Protein AF-A0A6G1LG54-F1 (afdb_monomer_lite)

pLDDT: mean 80.65, std 15.31, range [46.53, 98.25]

Radius of gyration: 38.91 Å; chains: 1; bounding box: 52×24×126 Å

Secondary structure (DSSP, 8-state):
------------------TTSPPPHHHHHHHHHHHHHHHHHHHHHHHHHHHHHHHHHHHHHHHHHHHHHHHHHHHHHHHHHTT--S-TTTHHHHHHHHT-

Foldseek 3Di:
DDDPDDDDPPDPDPPCPPPPPDDDPVVVVVVVVVVVVVVVVVVVVVVVVVVVVVVVVVVVVVVVVVVVVVVVVVVQVVCVVVVCHPDPVNVVVVVVVVVD

Sequence (100 aa):
MEPQDHPNRDLPAASQHDHYALPPPEQLKVIKTKQDEQARKIRERRAAEAETDETADSTAQSHAAEVIQRNYRGYRSRRAMKGYGLDPSTRWIEAVKEGR

Organism: NCBI:txid161662

Structure (mmCIF, N/CA/C/O backbone):
data_AF-A0A6G1LG54-F1
#
_entry.id   AF-A0A6G1LG54-F1
#
loop_
_atom_site.group_PDB
_atom_site.id
_atom_site.type_symbol
_atom_site.label_atom_id
_atom_site.label_alt_id
_atom_site.label_comp_id
_atom_site.label_asym_id
_atom_site.label_entity_id
_atom_site.label_s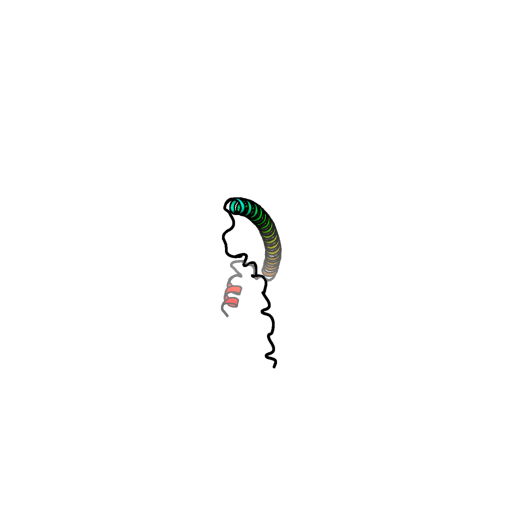eq_id
_atom_site.pdbx_PDB_ins_code
_atom_site.Cartn_x
_atom_site.Cartn_y
_atom_site.Cartn_z
_atom_site.occupancy
_atom_site.B_iso_or_equiv
_atom_site.auth_seq_id
_atom_site.auth_comp_id
_atom_site.auth_asym_id
_atom_site.auth_atom_id
_atom_site.pdbx_PDB_model_num
ATOM 1 N N . MET A 1 1 ? 8.079 -19.222 90.796 1.00 48.50 1 MET A N 1
ATOM 2 C CA . MET A 1 1 ? 7.262 -18.118 90.252 1.00 48.50 1 MET A CA 1
ATOM 3 C C . MET A 1 1 ? 8.196 -17.321 89.366 1.00 48.50 1 MET A C 1
ATOM 5 O O . MET A 1 1 ? 9.238 -16.929 89.856 1.00 48.50 1 MET A O 1
ATOM 9 N N . GLU A 1 2 ? 7.987 -17.221 88.060 1.00 46.53 2 GLU A N 1
ATOM 10 C CA . GLU A 1 2 ? 6.699 -16.974 87.404 1.00 46.53 2 GLU A CA 1
ATOM 11 C C . GLU A 1 2 ? 6.753 -17.458 85.936 1.00 46.53 2 GLU A C 1
ATOM 13 O O . GLU A 1 2 ? 7.723 -17.143 85.239 1.00 46.53 2 GLU A O 1
ATOM 18 N N . PRO A 1 3 ? 5.789 -18.270 85.462 1.00 56.38 3 PRO A N 1
ATOM 19 C CA . PRO A 1 3 ? 5.696 -18.621 84.048 1.00 56.38 3 PRO A CA 1
ATOM 20 C C . PRO A 1 3 ? 5.264 -17.379 83.259 1.00 56.38 3 PRO A C 1
ATOM 22 O O . PRO A 1 3 ? 4.272 -16.742 83.596 1.00 56.38 3 PRO A O 1
ATOM 25 N N . GLN A 1 4 ? 6.029 -17.017 82.231 1.00 51.00 4 GLN A N 1
ATOM 26 C CA . GLN A 1 4 ? 5.738 -15.863 81.379 1.00 51.00 4 GLN A CA 1
ATOM 27 C C . GLN A 1 4 ? 4.552 -16.184 80.459 1.00 51.00 4 GLN A C 1
ATOM 29 O O . GLN A 1 4 ? 4.726 -16.733 79.368 1.00 51.00 4 GLN A O 1
ATOM 34 N N . ASP A 1 5 ? 3.352 -15.860 80.931 1.00 59.69 5 ASP A N 1
ATOM 35 C CA . ASP A 1 5 ? 2.097 -15.929 80.189 1.00 59.69 5 ASP A CA 1
ATOM 36 C C . ASP A 1 5 ? 2.065 -14.784 79.164 1.00 59.69 5 ASP A C 1
ATOM 38 O O . ASP A 1 5 ? 1.929 -13.609 79.511 1.00 59.69 5 ASP A O 1
ATOM 42 N N . HIS A 1 6 ? 2.288 -15.111 77.891 1.00 57.12 6 HIS A N 1
ATOM 43 C CA . HIS A 1 6 ? 2.200 -14.133 76.810 1.00 57.12 6 HIS A CA 1
ATOM 44 C C . HIS A 1 6 ? 0.759 -14.136 76.285 1.00 57.12 6 HIS A C 1
ATOM 46 O O . HIS A 1 6 ? 0.296 -15.181 75.821 1.00 57.12 6 HIS A O 1
ATOM 52 N N . PRO A 1 7 ? 0.037 -13.001 76.341 1.00 56.78 7 PRO A N 1
ATOM 53 C CA . PRO A 1 7 ? -1.381 -12.959 76.026 1.00 56.78 7 PRO A CA 1
ATOM 54 C C . PRO A 1 7 ? -1.614 -13.320 74.560 1.00 56.78 7 PRO A C 1
ATOM 56 O O . PRO A 1 7 ? -0.992 -12.760 73.653 1.00 56.78 7 PRO A O 1
ATOM 59 N N . ASN A 1 8 ? -2.532 -14.264 74.357 1.00 57.47 8 ASN A N 1
ATOM 60 C CA . ASN A 1 8 ? -3.028 -14.690 73.059 1.00 57.47 8 ASN A CA 1
ATOM 61 C C . ASN A 1 8 ? -3.484 -13.449 72.276 1.00 57.47 8 ASN A C 1
ATOM 63 O O . ASN A 1 8 ? -4.443 -12.773 72.647 1.00 57.47 8 ASN A O 1
ATOM 67 N N . ARG A 1 9 ? -2.726 -13.084 71.240 1.00 52.97 9 ARG A N 1
ATOM 68 C CA . ARG A 1 9 ? -3.039 -11.941 70.387 1.00 52.97 9 ARG A CA 1
ATOM 69 C C . ARG A 1 9 ? -4.150 -12.388 69.452 1.00 52.97 9 ARG A C 1
ATOM 71 O O . ARG A 1 9 ? -3.863 -12.979 68.415 1.00 52.97 9 ARG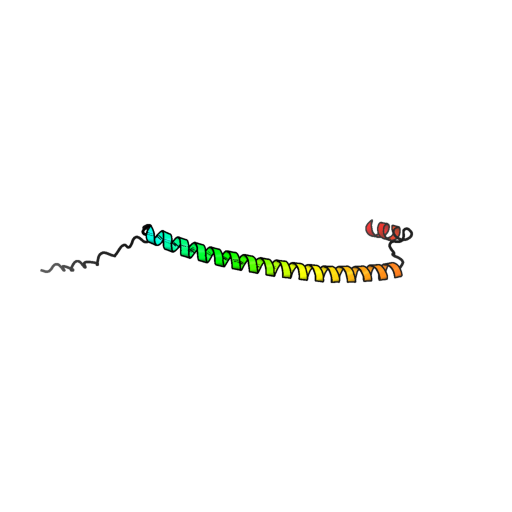 A O 1
ATOM 78 N N . ASP A 1 10 ? -5.392 -12.108 69.833 1.00 57.25 10 ASP A N 1
ATOM 79 C CA . ASP A 1 10 ? -6.561 -12.253 68.971 1.00 57.25 10 ASP A CA 1
ATOM 80 C C . ASP A 1 10 ? -6.334 -11.438 67.689 1.00 57.25 10 ASP A C 1
ATOM 82 O O . ASP A 1 10 ? -6.505 -10.217 67.638 1.00 57.25 10 ASP A O 1
ATOM 86 N N . LEU A 1 11 ? -5.855 -12.115 66.645 1.00 55.88 11 LEU A N 1
ATOM 87 C CA . LEU A 1 11 ? -5.786 -11.565 65.302 1.00 55.88 11 LEU A CA 1
ATOM 88 C C . LEU A 1 11 ? -7.235 -11.366 64.837 1.00 55.88 11 LEU A C 1
ATOM 90 O O . LEU A 1 11 ? -8.000 -12.335 64.857 1.00 55.88 11 LEU A O 1
ATOM 94 N N . PRO A 1 12 ? -7.647 -10.152 64.421 1.00 54.09 12 PRO A N 1
ATOM 95 C CA . PRO A 1 12 ? -8.989 -9.958 63.896 1.00 54.09 12 PRO A CA 1
ATOM 96 C C . PRO A 1 12 ? -9.152 -10.871 62.683 1.00 54.09 12 PRO A C 1
ATOM 98 O O . PRO A 1 12 ? -8.332 -10.828 61.764 1.00 54.09 12 PRO A O 1
ATOM 101 N N . ALA A 1 13 ? -10.178 -11.727 62.720 1.00 54.88 13 ALA A N 1
ATOM 102 C CA . ALA A 1 13 ? -10.511 -12.662 61.656 1.00 54.88 13 ALA A CA 1
ATOM 103 C C . ALA A 1 13 ? -10.471 -11.925 60.313 1.00 54.88 13 ALA A C 1
ATOM 105 O O . ALA A 1 13 ? -11.284 -11.034 60.056 1.00 54.88 13 ALA A O 1
ATOM 106 N N . ALA A 1 14 ? -9.466 -12.244 59.497 1.00 49.53 14 ALA A N 1
ATOM 107 C CA . ALA A 1 14 ? -9.285 -11.639 58.193 1.00 49.53 14 ALA A CA 1
ATOM 108 C C . ALA A 1 14 ? -10.595 -11.793 57.414 1.00 49.53 14 ALA A C 1
ATOM 110 O O . ALA A 1 14 ? -11.085 -12.908 57.240 1.00 49.53 14 ALA A O 1
ATOM 111 N N . SER A 1 15 ? -11.170 -10.668 56.984 1.00 57.78 15 SER A N 1
ATOM 112 C CA . SER A 1 15 ? -12.304 -10.636 56.064 1.00 57.78 15 SER A CA 1
ATOM 113 C C . SER A 1 15 ? -11.860 -11.300 54.763 1.00 57.78 15 SER A C 1
ATOM 115 O O . SER A 1 15 ? -11.262 -10.669 53.893 1.00 57.78 15 SER A O 1
ATOM 117 N N . GLN A 1 16 ? -12.082 -12.608 54.673 1.00 59.75 16 GLN A N 1
ATOM 118 C CA . GLN A 1 16 ? -11.926 -13.391 53.459 1.00 59.75 16 GLN A CA 1
ATOM 119 C C . GLN A 1 16 ? -13.091 -13.014 52.543 1.00 59.75 16 GLN A C 1
ATOM 121 O O . GLN A 1 16 ? -14.094 -13.717 52.463 1.00 59.75 16 GLN A O 1
ATOM 126 N N . HIS A 1 17 ? -13.006 -11.847 51.903 1.00 60.50 17 HIS A N 1
ATOM 127 C CA . HIS A 1 17 ? -13.842 -11.583 50.742 1.00 60.50 17 HIS A CA 1
ATOM 128 C C . HIS A 1 17 ? -13.367 -12.532 49.647 1.00 60.50 17 HIS A C 1
ATOM 130 O O . HIS A 1 17 ? -12.260 -12.393 49.127 1.00 60.50 17 HIS A O 1
ATOM 136 N N . ASP A 1 18 ? -14.179 -13.542 49.356 1.00 72.81 18 ASP A N 1
ATOM 137 C CA . ASP A 1 18 ? -13.890 -14.502 48.305 1.00 72.81 18 ASP A CA 1
ATOM 138 C C . ASP A 1 18 ? -13.956 -13.785 46.949 1.00 72.81 18 ASP A C 1
ATOM 140 O O . ASP A 1 18 ? -15.022 -13.576 46.373 1.00 72.81 18 ASP A O 1
ATOM 144 N N . HIS A 1 19 ? -12.796 -13.344 46.458 1.00 69.88 19 HIS A N 1
ATOM 145 C CA . HIS A 1 19 ? -12.641 -12.641 45.183 1.00 69.88 19 HIS A CA 1
ATOM 146 C C . HIS A 1 19 ? -13.028 -13.498 43.967 1.00 69.88 19 HIS A C 1
ATOM 148 O O . HIS A 1 19 ? -13.150 -12.963 42.864 1.00 69.88 19 HIS A O 1
ATOM 154 N N . TYR A 1 20 ? -13.224 -14.805 44.163 1.00 76.44 20 TYR A N 1
ATOM 155 C CA . TYR A 1 20 ? -13.689 -15.737 43.142 1.00 76.44 20 TYR A CA 1
ATOM 156 C C . TYR A 1 20 ? -15.186 -16.040 43.254 1.00 76.44 20 TYR A C 1
ATOM 158 O O . TYR A 1 20 ? -15.732 -16.728 42.387 1.00 76.44 20 TYR A O 1
ATOM 166 N N . ALA A 1 21 ? -15.871 -15.507 44.271 1.00 80.62 21 ALA A N 1
ATOM 167 C CA . ALA A 1 21 ? -17.315 -15.618 44.370 1.00 80.62 21 ALA A CA 1
ATOM 168 C C . ALA A 1 21 ? -17.976 -14.868 43.208 1.00 80.62 21 ALA A C 1
ATOM 170 O O . ALA A 1 21 ? -17.691 -13.699 42.933 1.00 80.62 21 ALA A O 1
ATOM 171 N N . LEU A 1 22 ? -18.874 -15.563 42.508 1.00 79.88 22 LEU A N 1
ATOM 172 C CA . LEU A 1 22 ? -19.583 -14.997 41.371 1.00 79.88 22 LEU A CA 1
ATOM 173 C C . LEU A 1 22 ? -20.438 -13.801 41.837 1.00 79.88 22 LEU A C 1
ATOM 175 O O . LEU A 1 22 ? -21.206 -13.948 42.793 1.00 79.88 22 LEU A O 1
ATOM 179 N N . PRO A 1 23 ? -20.351 -12.631 41.173 1.00 86.44 23 PRO A N 1
ATOM 180 C CA . PRO A 1 23 ? -21.160 -11.477 41.534 1.00 86.44 23 PRO A CA 1
ATOM 181 C C . PRO A 1 23 ? -22.663 -11.788 41.483 1.00 86.44 23 PRO A C 1
ATOM 183 O O . PRO A 1 23 ? -23.100 -12.579 40.639 1.00 86.44 23 PRO A O 1
ATOM 186 N N . PRO A 1 24 ? -23.484 -11.123 42.316 1.00 88.69 24 PRO A N 1
ATOM 187 C CA . PRO A 1 24 ? -24.936 -11.220 42.243 1.00 88.69 24 PRO A CA 1
ATOM 188 C C . PRO A 1 24 ? -25.460 -10.988 40.812 1.00 88.69 24 PRO A C 1
ATOM 190 O O . PRO A 1 24 ? -24.924 -10.142 40.089 1.00 88.69 24 PRO A O 1
ATOM 193 N N . PRO A 1 25 ? -26.542 -11.667 40.394 1.00 87.06 25 PRO A N 1
ATOM 194 C CA . PRO A 1 25 ? -27.000 -11.682 39.001 1.00 87.06 25 PRO A CA 1
ATOM 195 C C . PRO A 1 25 ? -27.352 -10.297 38.440 1.00 87.06 25 PRO A C 1
ATOM 197 O O . PRO A 1 25 ? -27.171 -10.047 37.250 1.00 87.06 25 PRO A O 1
ATOM 200 N N . GLU A 1 26 ? -27.800 -9.365 39.281 1.00 88.06 26 GLU A N 1
ATOM 201 C CA . GLU A 1 26 ? -28.043 -7.977 38.868 1.00 88.06 26 GLU A CA 1
ATOM 202 C C . GLU A 1 26 ? -26.745 -7.234 38.516 1.00 88.06 26 GLU A C 1
ATOM 204 O O . GLU A 1 26 ? -26.698 -6.479 37.545 1.00 88.06 26 GLU A O 1
ATOM 209 N N . GLN A 1 27 ? -25.651 -7.499 39.237 1.00 84.94 27 GLN A N 1
ATOM 210 C CA . GLN A 1 27 ? -24.344 -6.915 38.927 1.00 84.94 27 GLN A CA 1
ATOM 211 C C . GLN A 1 27 ? -23.782 -7.486 37.624 1.00 84.94 27 GLN A C 1
ATOM 213 O O . GLN A 1 27 ? -23.204 -6.746 36.830 1.00 84.94 27 GLN A O 1
ATOM 218 N N . LEU A 1 28 ? -24.019 -8.773 37.350 1.00 86.75 28 LEU A N 1
ATOM 219 C CA . LEU A 1 28 ? -23.624 -9.401 36.087 1.00 86.75 28 LEU A CA 1
ATOM 220 C C . LEU A 1 28 ? -24.289 -8.737 34.875 1.00 86.75 28 LEU A C 1
ATOM 222 O O . LEU A 1 28 ? -23.633 -8.540 33.854 1.00 86.75 28 LEU A O 1
ATOM 226 N N . LYS A 1 29 ? -25.560 -8.326 34.983 1.00 89.25 29 LYS A N 1
ATOM 227 C CA . LYS A 1 29 ? -26.252 -7.588 33.909 1.00 89.25 29 LYS A CA 1
ATOM 228 C C . LYS A 1 29 ? -25.589 -6.238 33.633 1.00 89.25 29 LYS A C 1
ATOM 230 O O . LYS A 1 29 ? -25.363 -5.902 32.475 1.00 89.25 29 LYS A O 1
ATOM 235 N N . VAL A 1 30 ? -25.236 -5.495 34.683 1.00 91.31 30 VAL A N 1
ATOM 236 C CA . VAL A 1 30 ? -24.534 -4.201 34.572 1.00 91.31 30 VAL A CA 1
ATOM 237 C C . VAL A 1 30 ? -23.127 -4.372 33.993 1.00 91.31 30 VAL A C 1
ATOM 239 O O . VAL A 1 30 ? -22.667 -3.548 33.205 1.00 91.31 30 VAL A O 1
ATOM 242 N N . ILE A 1 31 ? -22.428 -5.443 34.373 1.00 88.81 31 ILE A N 1
ATOM 243 C CA . ILE A 1 31 ? -21.116 -5.778 33.810 1.00 88.81 31 ILE A CA 1
ATOM 244 C C . ILE A 1 31 ? -21.257 -6.085 32.322 1.00 88.81 31 ILE A C 1
ATOM 246 O O . ILE A 1 31 ? -20.498 -5.544 31.521 1.00 88.81 31 ILE A O 1
ATOM 250 N N . LYS A 1 32 ? -22.259 -6.884 31.945 1.00 90.25 32 LYS A N 1
ATOM 251 C CA . LYS A 1 32 ? -22.534 -7.228 30.552 1.00 90.25 32 LYS A CA 1
ATOM 252 C C . LYS A 1 32 ? -22.795 -5.985 29.705 1.00 90.25 32 LYS A C 1
ATOM 254 O O . LYS A 1 32 ? -22.144 -5.821 28.683 1.00 90.25 32 LYS A O 1
ATOM 259 N N . THR A 1 33 ? -23.669 -5.074 30.139 1.00 93.19 33 THR A N 1
ATOM 260 C CA . THR A 1 33 ? -23.951 -3.850 29.368 1.00 93.19 33 THR A CA 1
ATOM 261 C C . THR A 1 33 ? -22.705 -2.981 29.198 1.00 93.19 33 THR A C 1
ATOM 263 O O . THR A 1 33 ? -22.415 -2.536 28.089 1.00 93.19 33 THR A O 1
ATOM 266 N N . LYS A 1 34 ? -21.907 -2.805 30.260 1.00 93.75 34 LYS A N 1
ATOM 267 C CA . LYS A 1 34 ? -20.633 -2.070 30.187 1.00 93.75 34 LYS A CA 1
ATOM 268 C C . LYS A 1 34 ? -19.625 -2.733 29.247 1.00 93.75 34 LYS A C 1
ATOM 270 O O . LYS A 1 34 ? -18.923 -2.036 28.513 1.00 93.75 34 LYS A O 1
ATOM 275 N N . GLN A 1 35 ? -19.532 -4.061 29.276 1.00 93.69 35 GLN A N 1
ATOM 276 C CA . GLN A 1 35 ? -18.647 -4.821 28.396 1.00 93.69 35 GLN A CA 1
ATOM 277 C C . GLN A 1 35 ? -19.106 -4.751 26.939 1.00 93.69 35 GLN A C 1
ATOM 279 O O . GLN A 1 35 ? -18.270 -4.521 26.071 1.00 93.69 35 GLN A O 1
ATOM 284 N N . ASP A 1 36 ? -20.406 -4.869 26.671 1.00 92.69 36 ASP A N 1
ATOM 285 C CA . ASP A 1 36 ? -20.982 -4.784 25.325 1.00 92.69 36 ASP A CA 1
ATOM 286 C C . ASP A 1 36 ? -20.756 -3.392 24.711 1.00 92.69 36 ASP A C 1
ATOM 288 O O . ASP A 1 36 ? -20.351 -3.269 23.552 1.00 92.69 36 ASP A O 1
ATOM 292 N N . GLU A 1 37 ? -20.934 -2.325 25.497 1.00 92.94 37 GLU A N 1
ATOM 293 C CA . GLU A 1 37 ? -20.640 -0.956 25.064 1.00 92.94 37 GLU A CA 1
ATOM 294 C C . GLU A 1 37 ? -19.156 -0.743 24.749 1.00 92.94 37 GLU A C 1
ATOM 296 O O . GLU A 1 37 ? -18.820 -0.122 23.737 1.00 92.94 37 GLU A O 1
ATOM 301 N N . GLN A 1 38 ? -18.259 -1.259 25.594 1.00 92.94 38 GLN A N 1
ATOM 302 C CA . GLN A 1 38 ? -16.817 -1.199 25.345 1.00 92.94 38 GLN A CA 1
ATOM 303 C C . GLN A 1 38 ? -16.413 -2.024 24.124 1.00 92.94 38 GLN A C 1
ATOM 305 O O . GLN A 1 38 ? -15.669 -1.541 23.271 1.00 92.94 38 GLN A O 1
ATOM 310 N N . ALA A 1 39 ? -16.946 -3.237 23.987 1.00 93.00 39 ALA A N 1
ATOM 311 C CA . ALA A 1 39 ? -16.703 -4.097 22.838 1.00 93.00 39 ALA A CA 1
ATOM 312 C C . ALA A 1 39 ? -17.161 -3.426 21.535 1.00 93.00 39 ALA A C 1
ATOM 314 O O . ALA A 1 39 ? -16.445 -3.491 20.533 1.00 93.00 39 ALA A O 1
ATOM 315 N N . ARG A 1 40 ? -18.302 -2.722 21.557 1.00 93.38 40 ARG A N 1
ATOM 316 C CA . ARG A 1 40 ? -18.778 -1.930 20.417 1.00 93.38 40 ARG A CA 1
ATOM 317 C C . ARG A 1 40 ? -17.800 -0.811 20.059 1.00 93.38 40 ARG A C 1
ATOM 319 O O . ARG A 1 40 ? -17.377 -0.749 18.910 1.00 93.38 40 ARG A O 1
ATOM 326 N N . LYS A 1 41 ? -17.358 -0.007 21.032 1.00 95.12 41 LYS A N 1
ATOM 327 C CA . LYS A 1 41 ? -16.375 1.072 20.799 1.00 95.12 41 LYS A CA 1
ATOM 328 C C . LYS A 1 41 ? -15.054 0.551 20.233 1.00 95.12 41 LYS A C 1
ATOM 330 O O . LYS A 1 41 ? -14.493 1.144 19.317 1.00 95.12 41 LYS A O 1
ATOM 335 N N . ILE A 1 42 ? -14.554 -0.569 20.757 1.00 93.81 42 ILE A N 1
ATOM 336 C CA . ILE A 1 42 ? -13.319 -1.194 20.262 1.00 93.81 42 ILE A CA 1
ATOM 337 C C . ILE A 1 42 ? -13.501 -1.675 18.822 1.00 93.81 42 ILE A C 1
ATOM 339 O O . ILE A 1 42 ? -12.598 -1.490 18.008 1.00 93.81 42 ILE A O 1
ATOM 343 N N . ARG A 1 43 ? -14.649 -2.284 18.504 1.00 93.12 43 ARG A N 1
ATOM 344 C CA . ARG A 1 43 ? -14.951 -2.754 17.150 1.00 93.12 43 ARG A CA 1
ATOM 345 C C . ARG A 1 43 ? -15.040 -1.592 16.163 1.00 93.12 43 ARG A C 1
ATOM 347 O O . ARG A 1 43 ? -14.428 -1.678 15.108 1.00 93.12 43 ARG A O 1
ATOM 354 N N . GLU A 1 44 ? -15.742 -0.521 16.520 1.00 94.50 44 GLU A N 1
ATOM 355 C CA . GLU A 1 44 ? -15.862 0.687 15.693 1.00 94.50 44 GLU A CA 1
ATOM 356 C C . GLU A 1 44 ? -14.496 1.338 15.450 1.00 94.50 44 GLU A C 1
ATOM 358 O O . GLU A 1 44 ? -14.141 1.597 14.304 1.00 94.50 44 GLU A O 1
ATOM 363 N N . ARG A 1 45 ? -13.681 1.508 16.501 1.00 93.94 45 ARG A N 1
ATOM 364 C CA . ARG A 1 45 ? -12.318 2.043 16.373 1.00 93.94 45 ARG A CA 1
ATOM 365 C C . ARG A 1 45 ? -11.459 1.190 15.439 1.00 93.94 45 ARG A C 1
ATOM 367 O O . ARG A 1 45 ? -10.807 1.731 14.558 1.00 93.94 45 ARG A O 1
ATOM 374 N N . ARG A 1 46 ? -11.465 -0.135 15.619 1.00 93.06 46 ARG A N 1
ATOM 375 C CA . ARG A 1 46 ? -10.678 -1.047 14.774 1.00 93.06 46 ARG A CA 1
ATOM 376 C C . ARG A 1 46 ? -11.150 -1.055 13.323 1.00 93.06 46 ARG A C 1
ATOM 378 O O . ARG A 1 46 ? -10.317 -1.185 12.439 1.00 93.06 46 ARG A O 1
ATOM 385 N N . ALA A 1 47 ? -12.455 -0.931 13.082 1.00 92.06 47 ALA A N 1
ATOM 386 C CA . ALA A 1 47 ? -12.991 -0.828 11.729 1.00 92.06 47 ALA A CA 1
ATOM 387 C C . ALA A 1 47 ? -12.522 0.466 11.045 1.00 92.06 47 ALA A C 1
ATOM 389 O O . ALA A 1 47 ? -12.059 0.408 9.912 1.00 92.06 47 ALA A O 1
ATOM 390 N N . ALA A 1 48 ? -12.562 1.599 11.755 1.00 90.50 48 ALA A N 1
ATOM 391 C CA . ALA A 1 48 ? -12.055 2.870 11.240 1.00 90.50 48 ALA A CA 1
ATOM 392 C C . ALA A 1 48 ? -10.536 2.834 10.989 1.00 90.50 48 ALA A C 1
ATOM 394 O O . ALA A 1 48 ? -10.076 3.285 9.948 1.00 90.50 48 ALA A O 1
ATOM 395 N N . GLU A 1 49 ? -9.760 2.257 11.913 1.00 89.81 49 GLU A N 1
ATOM 396 C CA . GLU A 1 49 ? -8.309 2.078 11.749 1.00 89.81 49 GLU A CA 1
ATOM 397 C C . GLU A 1 49 ? -7.981 1.204 10.529 1.00 89.81 49 GLU A C 1
ATOM 399 O O . GLU A 1 49 ? -7.122 1.573 9.731 1.00 89.81 49 GLU A O 1
ATOM 404 N N . ALA A 1 50 ? -8.701 0.095 10.336 1.00 89.25 50 ALA A N 1
ATOM 405 C CA . ALA A 1 50 ? -8.526 -0.764 9.166 1.00 89.25 50 ALA A CA 1
ATOM 406 C C . ALA A 1 50 ? -8.860 -0.031 7.857 1.00 89.25 50 ALA A C 1
ATOM 408 O O . ALA A 1 50 ? -8.110 -0.132 6.896 1.00 89.25 50 ALA A O 1
ATOM 409 N N . GLU A 1 51 ? -9.936 0.758 7.818 1.00 88.38 51 GLU A N 1
ATOM 410 C CA . GLU A 1 51 ? -10.291 1.549 6.632 1.00 88.38 51 GLU A CA 1
ATOM 411 C C . GLU A 1 51 ? -9.212 2.594 6.290 1.00 88.38 51 GLU A C 1
ATOM 413 O O . GLU A 1 51 ? -8.854 2.781 5.123 1.00 88.38 51 GLU A O 1
ATOM 418 N N . THR A 1 52 ? -8.636 3.250 7.302 1.00 88.44 52 THR A N 1
ATOM 419 C CA . THR A 1 52 ? -7.530 4.194 7.081 1.00 88.44 52 THR A CA 1
ATOM 420 C C . THR A 1 52 ? -6.252 3.514 6.593 1.00 88.44 52 THR A C 1
ATOM 422 O O . THR A 1 52 ? -5.540 4.084 5.770 1.00 88.44 52 THR A O 1
ATOM 425 N N . ASP A 1 53 ? -5.967 2.301 7.064 1.00 87.69 53 ASP A N 1
ATOM 426 C CA . ASP A 1 53 ? -4.772 1.552 6.670 1.00 87.69 53 ASP A CA 1
ATOM 427 C C . ASP A 1 53 ? -4.900 1.014 5.235 1.00 87.69 53 ASP A C 1
ATOM 429 O O . ASP A 1 53 ? -4.005 1.204 4.416 1.00 87.69 53 ASP A O 1
ATOM 433 N N . GLU A 1 54 ? -6.067 0.468 4.875 1.00 88.94 54 GLU A N 1
ATOM 434 C CA . GLU A 1 54 ? -6.376 0.006 3.512 1.00 88.94 54 GLU A CA 1
ATOM 435 C C . GLU A 1 54 ? -6.305 1.144 2.484 1.00 88.94 54 GLU A C 1
ATOM 437 O O . GLU A 1 54 ? -5.771 0.993 1.381 1.00 88.94 54 GLU A O 1
ATOM 442 N N . THR A 1 55 ? -6.825 2.323 2.838 1.00 88.94 55 THR A N 1
ATOM 443 C CA . THR A 1 55 ? -6.724 3.498 1.961 1.00 88.94 55 THR A CA 1
ATOM 444 C C . THR A 1 55 ? -5.277 3.966 1.820 1.00 88.94 55 THR A C 1
ATOM 446 O O . THR A 1 55 ? -4.840 4.249 0.701 1.00 88.94 55 THR A O 1
ATOM 449 N N . ALA A 1 56 ? -4.504 3.994 2.909 1.00 87.94 56 ALA A N 1
ATOM 450 C CA . ALA A 1 56 ? -3.086 4.331 2.863 1.00 87.94 56 ALA A CA 1
ATOM 451 C C . ALA A 1 56 ? -2.286 3.345 1.990 1.00 87.94 56 ALA A C 1
ATOM 453 O O . ALA A 1 56 ? -1.555 3.790 1.100 1.00 87.94 56 ALA A O 1
ATOM 454 N N . ASP A 1 57 ? -2.473 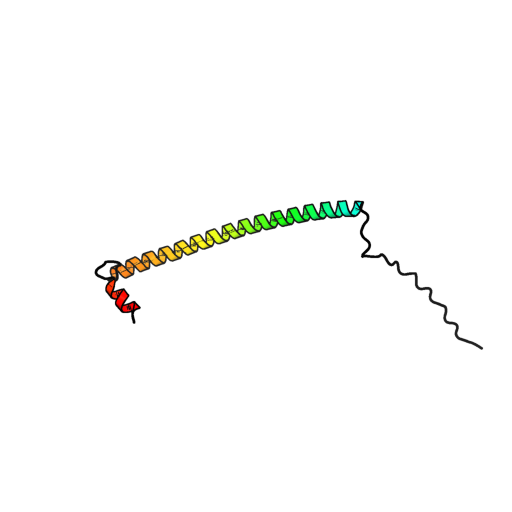2.034 2.163 1.00 91.50 57 ASP A N 1
ATOM 455 C CA . ASP A 1 57 ? -1.785 1.005 1.374 1.00 91.50 57 ASP A CA 1
ATOM 456 C C . ASP A 1 57 ? -2.134 1.101 -0.119 1.00 91.50 57 A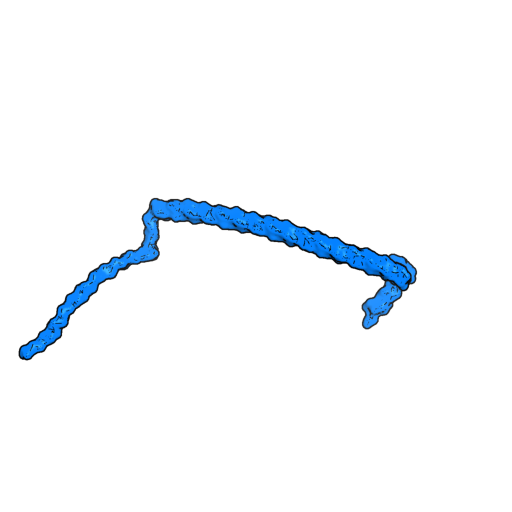SP A C 1
ATOM 458 O O . ASP A 1 57 ? -1.247 1.125 -0.976 1.00 91.50 57 ASP A O 1
ATOM 462 N N . SER A 1 58 ? -3.414 1.301 -0.448 1.00 92.00 58 SER A N 1
ATOM 463 C CA . SER A 1 58 ? -3.869 1.497 -1.830 1.00 92.00 58 SER A CA 1
ATOM 464 C C . SER A 1 58 ? -3.219 2.716 -2.502 1.00 92.00 58 SER A C 1
ATOM 466 O O . SER A 1 58 ? -2.767 2.648 -3.656 1.00 92.00 58 SER A O 1
ATOM 468 N N . THR A 1 59 ? -3.095 3.839 -1.782 1.00 93.19 59 THR A N 1
ATOM 469 C CA . THR A 1 59 ? -2.402 5.024 -2.317 1.00 93.19 59 THR A CA 1
ATOM 470 C C . THR A 1 59 ? -0.905 4.783 -2.514 1.00 93.19 59 THR A C 1
ATOM 472 O O . THR A 1 59 ? -0.356 5.159 -3.556 1.00 93.19 59 THR A O 1
ATOM 475 N N . ALA A 1 60 ? -0.247 4.108 -1.568 1.00 93.69 60 ALA A N 1
ATOM 476 C CA . ALA A 1 60 ? 1.169 3.768 -1.662 1.00 93.69 60 ALA A CA 1
ATOM 477 C C . ALA A 1 60 ? 1.442 2.813 -2.835 1.00 93.69 60 ALA A C 1
ATOM 479 O O . ALA A 1 60 ? 2.376 3.035 -3.613 1.00 93.69 60 ALA A O 1
ATOM 480 N N . GLN A 1 61 ? 0.590 1.801 -3.014 1.00 95.31 61 GLN A N 1
ATOM 481 C CA . GLN A 1 61 ? 0.652 0.862 -4.130 1.00 95.31 61 GLN A CA 1
ATOM 482 C C . GLN A 1 61 ? 0.473 1.575 -5.474 1.00 95.31 61 GLN A C 1
ATOM 484 O O . GLN A 1 61 ? 1.248 1.339 -6.404 1.00 95.31 61 GLN A O 1
ATOM 489 N N . SER A 1 62 ? -0.503 2.481 -5.574 1.00 96.62 62 SER A N 1
ATOM 490 C CA . SER A 1 62 ? -0.756 3.259 -6.792 1.00 96.62 62 SER A CA 1
ATOM 491 C C . SER A 1 62 ? 0.451 4.122 -7.166 1.00 96.62 62 SER A C 1
ATOM 493 O O . SER A 1 62 ? 0.930 4.071 -8.300 1.00 96.62 62 SER A O 1
ATOM 495 N N . HIS A 1 63 ? 1.021 4.838 -6.194 1.00 97.19 63 HIS A N 1
ATOM 496 C CA . HIS A 1 63 ? 2.227 5.637 -6.403 1.00 97.19 63 HIS A CA 1
ATOM 497 C C . HIS A 1 63 ? 3.431 4.770 -6.819 1.00 97.19 63 HIS A C 1
ATOM 499 O O . HIS A 1 63 ? 4.158 5.102 -7.760 1.00 97.19 63 HIS A O 1
ATOM 505 N N . ALA A 1 64 ? 3.634 3.621 -6.169 1.00 97.75 64 ALA A N 1
ATOM 506 C CA . ALA A 1 64 ? 4.691 2.685 -6.543 1.00 97.75 64 ALA A CA 1
ATOM 507 C C . ALA A 1 64 ? 4.511 2.169 -7.982 1.00 97.75 64 ALA A C 1
ATOM 509 O O . ALA A 1 64 ? 5.474 2.133 -8.757 1.00 97.75 64 ALA A O 1
ATOM 510 N N . ALA A 1 65 ? 3.280 1.824 -8.366 1.00 98.00 65 ALA A N 1
ATOM 511 C CA . ALA A 1 65 ? 2.954 1.385 -9.716 1.00 98.00 65 ALA A CA 1
ATOM 512 C C . ALA A 1 65 ? 3.269 2.473 -10.752 1.00 98.00 65 ALA A C 1
ATOM 514 O O . ALA A 1 65 ? 3.907 2.178 -11.765 1.00 98.00 65 ALA A O 1
ATOM 515 N N . GLU A 1 66 ? 2.906 3.731 -10.493 1.00 98.19 66 GLU A N 1
ATOM 516 C CA . GLU A 1 66 ? 3.239 4.855 -11.374 1.00 98.19 66 GLU A CA 1
ATOM 517 C C . GLU A 1 66 ? 4.750 5.007 -11.574 1.00 98.19 66 GLU A C 1
ATOM 519 O O . GLU A 1 66 ? 5.223 5.141 -12.710 1.00 98.19 66 GLU A O 1
ATOM 524 N N . VAL A 1 67 ? 5.530 4.925 -10.492 1.00 98.25 67 VAL A N 1
ATOM 525 C CA . VAL A 1 67 ? 6.996 5.004 -10.549 1.00 98.25 67 VAL A CA 1
ATOM 526 C C . VAL A 1 67 ? 7.570 3.862 -11.386 1.00 98.25 67 VAL A C 1
ATOM 528 O O . VAL A 1 67 ? 8.391 4.105 -12.278 1.00 98.25 67 VAL A O 1
ATOM 531 N N . ILE A 1 68 ? 7.136 2.623 -11.147 1.00 97.69 68 ILE A N 1
ATOM 532 C CA . ILE A 1 68 ? 7.601 1.446 -11.896 1.00 97.69 68 ILE A CA 1
ATOM 533 C C . ILE A 1 68 ? 7.255 1.593 -13.379 1.00 97.69 68 ILE A C 1
ATOM 535 O O . ILE A 1 68 ? 8.126 1.453 -14.242 1.00 97.69 68 ILE A O 1
ATOM 539 N N . GLN A 1 69 ? 6.006 1.935 -13.692 1.00 97.75 69 GLN A N 1
ATOM 540 C CA . GLN A 1 69 ? 5.537 2.086 -15.066 1.00 97.75 69 GLN A CA 1
ATOM 541 C C . GLN A 1 69 ? 6.282 3.204 -15.798 1.00 97.75 69 GLN A C 1
ATOM 543 O O . GLN A 1 69 ? 6.720 3.009 -16.935 1.00 97.75 69 GLN A O 1
ATOM 548 N N . ARG A 1 70 ? 6.480 4.364 -15.159 1.00 97.88 70 ARG A N 1
ATOM 549 C CA . ARG A 1 70 ? 7.254 5.482 -15.718 1.00 97.88 70 ARG A CA 1
ATOM 550 C C . ARG A 1 70 ? 8.681 5.054 -16.049 1.00 97.88 70 ARG A C 1
ATOM 552 O O . ARG A 1 70 ? 9.162 5.314 -17.156 1.00 97.88 70 ARG A O 1
ATOM 559 N N . ASN A 1 71 ? 9.349 4.384 -15.112 1.00 97.12 71 ASN A N 1
ATOM 560 C CA . ASN A 1 71 ? 10.711 3.895 -15.308 1.00 97.12 71 ASN A CA 1
ATOM 561 C C . ASN A 1 71 ? 10.785 2.866 -16.438 1.00 97.12 71 ASN A C 1
ATOM 563 O O . ASN A 1 71 ? 11.655 2.975 -17.307 1.00 97.12 71 ASN A O 1
ATOM 567 N N . TYR A 1 72 ? 9.840 1.924 -16.479 1.00 95.50 72 TYR A N 1
ATOM 568 C CA . TYR A 1 72 ? 9.762 0.917 -17.530 1.00 95.50 72 TYR A CA 1
ATOM 569 C C . TYR A 1 72 ? 9.561 1.544 -18.910 1.00 95.50 72 TYR A C 1
ATOM 571 O O . TYR A 1 72 ? 10.300 1.214 -19.834 1.00 95.50 72 TYR A O 1
ATOM 579 N N . ARG A 1 73 ? 8.633 2.501 -19.057 1.00 94.81 73 ARG A N 1
ATOM 580 C CA . ARG A 1 73 ? 8.415 3.231 -20.320 1.00 94.81 73 ARG A CA 1
ATOM 581 C C . ARG A 1 73 ? 9.710 3.879 -20.811 1.00 94.81 73 ARG A C 1
ATOM 583 O O . ARG A 1 73 ? 10.095 3.690 -21.963 1.00 94.81 73 ARG A O 1
ATOM 590 N N . GLY A 1 74 ? 10.426 4.572 -19.923 1.00 95.44 74 GLY A N 1
ATOM 591 C CA . GLY A 1 74 ? 11.715 5.185 -20.249 1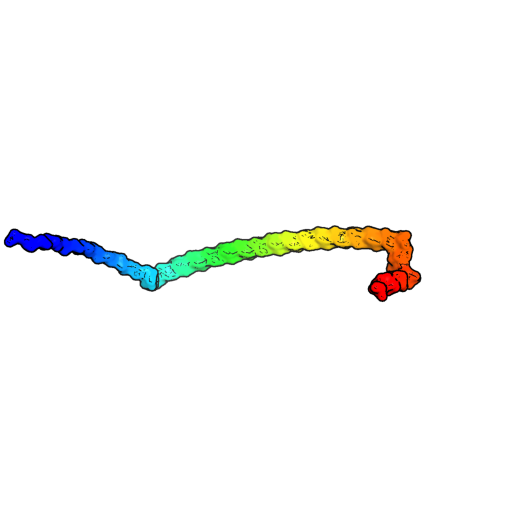.00 95.44 74 GLY A CA 1
ATOM 592 C C . GLY A 1 74 ? 12.791 4.164 -20.632 1.00 95.44 74 GLY A C 1
ATOM 593 O O . GLY A 1 74 ? 13.523 4.370 -21.603 1.00 95.44 74 GLY A O 1
ATOM 594 N N . TYR A 1 75 ? 12.881 3.050 -19.902 1.00 92.81 75 TYR A N 1
ATOM 595 C CA . TYR A 1 75 ? 13.771 1.939 -20.240 1.00 92.81 75 TYR A CA 1
ATOM 596 C C . TYR A 1 75 ? 13.457 1.382 -21.632 1.00 92.81 75 TYR A C 1
ATOM 598 O O . TYR A 1 75 ? 14.364 1.273 -22.455 1.00 92.81 75 TYR A O 1
ATOM 606 N N . ARG A 1 76 ? 12.179 1.119 -21.928 1.00 89.56 76 ARG A N 1
ATOM 607 C CA . ARG A 1 76 ? 11.696 0.623 -23.225 1.00 89.56 76 ARG A CA 1
ATOM 608 C C . ARG A 1 76 ? 12.099 1.545 -24.372 1.00 89.56 76 ARG A C 1
ATOM 610 O O . ARG A 1 76 ? 12.637 1.055 -25.362 1.00 89.56 76 ARG A O 1
ATOM 617 N N . SER A 1 77 ? 11.915 2.858 -24.225 1.00 90.88 77 SER A N 1
ATOM 618 C CA . SER A 1 77 ? 12.315 3.836 -25.246 1.00 90.88 77 SER A CA 1
ATOM 619 C C . SER A 1 77 ? 13.830 3.865 -25.462 1.00 90.88 77 SER A C 1
ATOM 621 O O . SER A 1 77 ? 14.293 3.795 -26.598 1.00 90.88 77 SER A O 1
ATOM 623 N N . ARG A 1 78 ? 14.630 3.900 -24.385 1.00 91.81 78 ARG A N 1
ATOM 624 C CA . ARG A 1 78 ? 16.103 3.851 -24.489 1.00 91.81 78 ARG A CA 1
ATOM 625 C C . ARG A 1 78 ? 16.592 2.556 -25.123 1.00 91.81 78 ARG A C 1
ATOM 627 O O . ARG A 1 78 ? 17.535 2.565 -25.905 1.00 91.81 78 ARG A O 1
ATOM 634 N N . ARG A 1 79 ? 15.952 1.446 -24.780 1.00 86.81 79 ARG A N 1
ATOM 635 C CA . ARG A 1 79 ? 16.261 0.127 -25.314 1.00 86.81 79 ARG A CA 1
ATOM 636 C C . ARG A 1 79 ? 15.953 0.041 -26.811 1.00 86.81 79 ARG A C 1
ATOM 638 O O . ARG A 1 79 ? 16.784 -0.464 -27.557 1.00 86.81 79 ARG A O 1
ATOM 645 N N . ALA A 1 80 ? 14.828 0.607 -27.251 1.00 84.94 80 ALA A N 1
ATOM 646 C CA . ALA A 1 80 ? 14.497 0.726 -28.668 1.00 84.94 80 ALA A CA 1
ATOM 647 C C . ALA A 1 80 ? 15.515 1.594 -29.431 1.00 84.94 80 ALA A C 1
ATOM 649 O O . ALA A 1 80 ? 16.005 1.165 -30.469 1.00 84.94 80 ALA A O 1
ATOM 650 N N . MET A 1 81 ? 15.913 2.753 -28.886 1.00 87.00 81 MET A N 1
ATOM 651 C CA . MET A 1 81 ? 16.943 3.613 -29.501 1.00 87.00 81 MET A CA 1
ATOM 652 C C . MET A 1 81 ? 18.313 2.932 -29.615 1.00 87.00 81 MET A C 1
ATOM 654 O O . MET A 1 81 ? 19.071 3.223 -30.532 1.00 87.00 81 MET A O 1
ATOM 658 N N . LYS A 1 82 ? 18.633 2.006 -28.706 1.00 85.31 82 LYS A N 1
ATOM 659 C CA . LYS A 1 82 ? 19.854 1.189 -28.766 1.00 85.31 82 LYS A CA 1
ATOM 660 C C . LYS A 1 82 ? 19.767 0.021 -29.759 1.00 85.31 82 LYS A C 1
ATOM 662 O O . LYS A 1 82 ? 20.686 -0.788 -29.799 1.00 85.31 82 LYS A O 1
ATOM 667 N N . GLY A 1 83 ? 18.674 -0.103 -30.515 1.00 79.69 83 GLY A N 1
ATOM 668 C CA . GLY A 1 83 ? 18.465 -1.201 -31.459 1.00 79.69 83 GLY A CA 1
ATOM 669 C C . GLY A 1 83 ? 18.035 -2.518 -30.808 1.00 79.69 83 GLY A C 1
ATOM 670 O O . GLY A 1 83 ? 17.919 -3.515 -31.499 1.00 79.69 83 GLY A O 1
ATOM 671 N N . TYR A 1 84 ? 17.743 -2.542 -29.504 1.00 74.25 84 TYR A N 1
ATOM 672 C CA . TYR A 1 84 ? 17.220 -3.723 -28.794 1.00 74.25 84 TYR A CA 1
ATOM 673 C C . TYR A 1 84 ? 15.695 -3.659 -28.641 1.00 74.25 84 TYR A C 1
ATOM 675 O O . TYR A 1 84 ? 15.129 -4.067 -27.618 1.00 74.25 84 TYR A O 1
ATOM 683 N N . GLY A 1 85 ? 15.027 -3.051 -29.624 1.00 70.62 85 GLY A N 1
ATOM 684 C CA . GLY A 1 85 ? 13.575 -2.955 -29.660 1.00 70.62 85 GLY A CA 1
ATOM 685 C C . GLY A 1 85 ? 12.927 -4.336 -29.576 1.00 70.62 85 GLY A C 1
ATOM 686 O O . GLY A 1 85 ? 13.542 -5.355 -29.865 1.00 70.62 85 GLY A O 1
ATOM 687 N N . LEU A 1 86 ? 11.654 -4.382 -29.188 1.00 66.50 86 LEU A N 1
ATOM 688 C CA . LEU A 1 86 ? 10.871 -5.620 -29.239 1.00 66.50 86 LEU A CA 1
ATOM 689 C C . LEU A 1 86 ? 10.410 -5.913 -30.682 1.00 66.50 86 LEU A C 1
ATOM 691 O O . LEU A 1 86 ? 9.273 -6.311 -30.907 1.00 66.50 86 LEU A O 1
ATOM 695 N N . ASP A 1 87 ? 11.264 -5.622 -31.659 1.00 68.75 87 ASP A N 1
ATOM 696 C CA . ASP A 1 87 ? 11.014 -5.905 -33.064 1.00 68.75 87 ASP A CA 1
ATOM 697 C C . ASP A 1 87 ? 11.427 -7.364 -33.339 1.00 68.75 87 ASP A C 1
ATOM 699 O O . ASP A 1 87 ? 12.434 -7.824 -32.781 1.00 68.75 87 ASP A O 1
ATOM 703 N N . PRO A 1 88 ? 10.682 -8.133 -34.157 1.00 64.56 88 PRO A N 1
ATOM 704 C CA . PRO A 1 88 ? 11.023 -9.523 -34.462 1.00 64.56 88 PRO A CA 1
ATOM 705 C C . PRO A 1 88 ? 12.477 -9.710 -34.926 1.00 64.56 88 PRO A C 1
ATOM 707 O O . PRO A 1 88 ? 13.102 -10.713 -34.584 1.00 64.56 88 PRO A O 1
ATOM 710 N N . SER A 1 89 ? 13.050 -8.709 -35.601 1.00 65.75 89 SER A N 1
ATOM 711 C CA . SER A 1 89 ? 14.428 -8.712 -36.110 1.00 65.75 89 SER A CA 1
ATOM 712 C C . SER A 1 89 ? 15.503 -8.610 -35.022 1.00 65.75 89 SER A C 1
ATOM 714 O O . SER A 1 89 ? 16.669 -8.876 -35.298 1.00 65.75 89 SER A O 1
ATOM 716 N N . THR A 1 90 ? 15.148 -8.214 -33.794 1.00 63.97 90 THR A N 1
ATOM 717 C CA . THR A 1 90 ? 16.096 -7.952 -32.688 1.00 63.97 90 THR A CA 1
ATOM 718 C C . THR A 1 90 ? 15.819 -8.778 -31.427 1.00 63.97 90 THR A C 1
ATOM 720 O O . THR A 1 90 ? 16.689 -8.879 -30.561 1.00 63.97 90 THR A O 1
ATOM 723 N N . ARG A 1 91 ? 14.678 -9.484 -31.353 1.00 67.88 91 ARG A N 1
ATO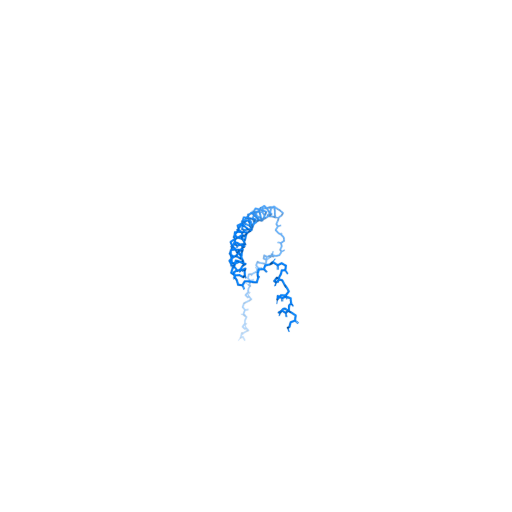M 724 C CA . ARG A 1 91 ? 14.342 -10.427 -30.262 1.00 67.88 91 ARG A CA 1
ATOM 725 C C . ARG A 1 91 ? 15.362 -11.554 -30.060 1.00 67.88 91 ARG A C 1
ATOM 727 O O . ARG A 1 91 ? 15.560 -11.988 -28.929 1.00 67.88 91 ARG A O 1
ATOM 734 N N . TRP A 1 92 ? 15.993 -12.043 -31.129 1.00 72.00 92 TRP A N 1
ATOM 735 C CA . TRP A 1 92 ? 16.957 -13.151 -31.051 1.00 72.00 92 TRP A CA 1
ATOM 736 C C . TRP A 1 92 ? 18.244 -12.766 -30.305 1.00 72.00 92 TRP A C 1
ATOM 738 O O . TRP A 1 92 ? 18.845 -13.614 -29.653 1.00 72.00 92 TRP A O 1
ATOM 748 N N . ILE A 1 93 ? 18.631 -11.486 -30.336 1.00 69.00 93 ILE A N 1
ATOM 749 C CA . ILE A 1 93 ? 19.831 -10.975 -29.655 1.00 69.00 93 ILE A CA 1
ATOM 750 C C . ILE A 1 93 ? 19.700 -11.134 -28.131 1.00 69.00 93 ILE A C 1
ATOM 752 O O . ILE A 1 93 ? 20.674 -11.433 -27.445 1.00 69.00 93 ILE A O 1
ATOM 756 N N . GLU A 1 94 ? 18.486 -10.980 -27.600 1.00 66.00 94 GLU A N 1
ATOM 757 C CA . GLU A 1 94 ? 18.194 -11.167 -26.175 1.00 66.00 94 GLU A CA 1
ATOM 758 C C . GLU A 1 94 ? 18.154 -12.645 -25.790 1.00 66.00 94 GLU A C 1
ATOM 760 O O . GLU A 1 94 ? 18.791 -13.026 -24.814 1.00 66.00 94 GLU A O 1
ATOM 765 N N . ALA A 1 95 ? 17.511 -13.492 -26.601 1.00 71.06 95 ALA A N 1
ATOM 766 C CA . ALA A 1 95 ? 17.475 -14.936 -26.362 1.00 71.06 95 ALA A CA 1
ATOM 767 C C . ALA A 1 95 ? 18.887 -15.558 -26.309 1.00 71.06 95 ALA A C 1
ATOM 769 O O . ALA A 1 95 ? 19.147 -16.451 -25.508 1.00 71.06 95 ALA A O 1
ATOM 770 N N . VAL A 1 96 ? 19.827 -15.051 -27.117 1.00 72.31 96 VAL A N 1
ATOM 771 C CA . VAL A 1 96 ? 21.241 -15.475 -27.093 1.00 72.31 96 VAL A CA 1
ATOM 772 C C . VAL A 1 96 ? 21.983 -14.972 -25.848 1.00 72.31 96 VAL A C 1
ATOM 774 O O . VAL A 1 96 ? 22.918 -15.624 -25.386 1.00 72.31 96 VAL A O 1
ATOM 777 N N . LYS A 1 97 ? 21.588 -13.820 -25.296 1.00 69.44 97 LYS A N 1
ATOM 778 C CA . LYS A 1 97 ? 22.200 -13.233 -24.098 1.00 69.44 97 LYS A CA 1
ATOM 779 C C . LYS A 1 97 ? 21.678 -13.859 -22.798 1.00 69.44 97 LYS A C 1
ATOM 781 O O . LYS A 1 97 ? 22.454 -13.972 -21.860 1.00 69.44 97 LYS A O 1
ATOM 786 N N . GLU A 1 98 ? 20.405 -14.251 -22.747 1.00 68.31 98 GLU A N 1
ATOM 787 C CA . GLU A 1 98 ? 19.774 -14.926 -21.596 1.00 68.31 98 GLU A CA 1
ATOM 788 C C . GLU A 1 98 ? 20.106 -16.426 -21.515 1.00 68.31 98 GLU A C 1
ATOM 790 O O . GLU A 1 98 ? 20.017 -17.014 -20.444 1.00 68.31 98 GLU A O 1
ATOM 795 N N . GLY A 1 99 ? 20.489 -17.054 -22.633 1.00 68.94 99 GLY A N 1
ATOM 796 C CA . GLY A 1 99 ? 20.869 -18.472 -22.694 1.00 68.94 99 GLY A CA 1
ATOM 797 C C . GLY A 1 99 ? 22.335 -18.783 -22.355 1.00 68.94 99 GLY A C 1
ATOM 798 O O . GLY A 1 99 ? 22.766 -19.913 -22.579 1.00 68.94 99 GLY A O 1
ATOM 799 N N . ARG A 1 100 ? 23.109 -17.798 -21.882 1.00 50.72 100 ARG A N 1
ATOM 800 C CA . ARG A 1 100 ? 24.485 -17.960 -21.382 1.00 50.72 100 ARG A CA 1
ATOM 801 C C . ARG A 1 100 ? 24.520 -17.792 -19.874 1.00 50.72 100 ARG A C 1
ATOM 803 O O . ARG A 1 100 ? 25.298 -18.541 -19.248 1.00 50.72 100 ARG A O 1
#